Protein AF-A0A7S1HM60-F1 (afdb_monomer)

pLDDT: mean 89.47, std 10.15, range [52.22, 96.94]

Structure (mmCIF, N/CA/C/O backbone):
data_AF-A0A7S1HM60-F1
#
_entry.id   AF-A0A7S1HM60-F1
#
loop_
_atom_site.group_PDB
_atom_site.id
_atom_site.type_symbol
_atom_site.label_atom_id
_atom_site.label_alt_id
_atom_site.label_comp_id
_atom_site.label_asym_id
_atom_site.label_entity_id
_atom_site.label_seq_id
_atom_site.pdbx_PDB_ins_code
_atom_site.Cartn_x
_atom_site.Cartn_y
_atom_site.Cartn_z
_atom_site.occupancy
_atom_site.B_iso_or_equiv
_atom_site.auth_seq_id
_atom_site.auth_comp_id
_atom_site.auth_asym_id
_atom_site.auth_atom_id
_atom_site.pdbx_PDB_model_num
ATOM 1 N N . LEU A 1 1 ? 25.010 27.544 -7.079 1.00 52.22 1 LEU A N 1
ATOM 2 C CA . LEU A 1 1 ? 24.600 26.457 -6.157 1.00 52.22 1 LEU A CA 1
ATOM 3 C C . LEU A 1 1 ? 23.076 26.277 -5.977 1.00 52.22 1 LEU A C 1
ATOM 5 O O . LEU A 1 1 ? 22.696 25.125 -5.822 1.00 52.22 1 LEU A O 1
ATOM 9 N N . PRO A 1 2 ? 22.176 27.288 -6.072 1.00 55.28 2 PRO A N 1
ATOM 10 C CA . PRO A 1 2 ? 20.726 27.038 -5.931 1.00 55.28 2 PRO A CA 1
ATOM 11 C C . PRO A 1 2 ? 20.083 26.338 -7.148 1.00 55.28 2 PRO A C 1
ATOM 13 O O . PRO A 1 2 ? 19.096 25.627 -7.001 1.00 55.28 2 PRO A O 1
ATOM 16 N N . GLY A 1 3 ? 20.670 26.464 -8.347 1.00 56.12 3 GLY A N 1
ATOM 17 C CA . GLY A 1 3 ? 20.133 25.845 -9.571 1.00 56.12 3 GLY A CA 1
ATOM 18 C C . GLY A 1 3 ? 20.201 24.310 -9.612 1.00 56.12 3 GLY A C 1
ATOM 19 O O . GLY A 1 3 ? 19.375 23.675 -10.264 1.00 56.12 3 GLY A O 1
ATOM 20 N N . ALA A 1 4 ? 21.137 23.697 -8.878 1.00 64.38 4 ALA A N 1
ATOM 21 C CA . ALA A 1 4 ? 21.260 22.239 -8.816 1.00 64.38 4 ALA A CA 1
ATOM 22 C C . ALA A 1 4 ? 20.123 21.598 -7.998 1.00 64.38 4 ALA A C 1
ATOM 24 O O . ALA A 1 4 ? 19.622 20.540 -8.364 1.00 64.38 4 ALA A O 1
ATOM 25 N N . VAL A 1 5 ? 19.659 22.275 -6.941 1.00 68.31 5 VAL A N 1
ATOM 26 C CA . VAL A 1 5 ? 18.554 21.800 -6.088 1.00 68.31 5 VAL A CA 1
ATOM 27 C C . VAL A 1 5 ? 17.221 21.846 -6.841 1.00 68.31 5 VAL A C 1
ATOM 29 O O . VAL A 1 5 ? 16.447 20.895 -6.785 1.00 68.31 5 VAL A O 1
ATOM 32 N N . ILE A 1 6 ? 16.987 22.908 -7.620 1.00 70.75 6 ILE A N 1
ATOM 33 C CA . ILE A 1 6 ? 15.781 23.058 -8.454 1.00 70.75 6 ILE A CA 1
ATOM 34 C C . ILE A 1 6 ? 15.720 21.968 -9.535 1.00 70.75 6 ILE A C 1
ATOM 36 O O . ILE A 1 6 ? 14.654 21.419 -9.802 1.00 70.75 6 ILE A O 1
ATOM 40 N N . SER A 1 7 ? 16.869 21.611 -10.115 1.00 69.38 7 SER A N 1
ATOM 41 C CA . SER A 1 7 ? 16.949 20.574 -11.149 1.00 69.38 7 SER A CA 1
ATOM 42 C C . SER A 1 7 ? 16.588 19.187 -10.605 1.00 69.38 7 SER A C 1
ATOM 44 O O . SER A 1 7 ? 15.864 18.454 -11.264 1.00 69.38 7 SER A O 1
ATOM 46 N N . VAL A 1 8 ? 17.010 18.838 -9.383 1.00 71.06 8 VAL A N 1
ATOM 47 C CA . VAL A 1 8 ? 16.671 17.545 -8.750 1.00 71.06 8 VAL A CA 1
ATOM 48 C C . VAL A 1 8 ? 15.174 17.431 -8.433 1.00 71.06 8 VAL A C 1
ATOM 50 O O . VAL A 1 8 ? 14.589 16.366 -8.621 1.00 71.06 8 VAL A O 1
ATOM 53 N N . LEU A 1 9 ? 14.529 18.525 -8.016 1.00 68.50 9 LEU A N 1
ATOM 54 C CA . LEU A 1 9 ? 13.088 18.550 -7.724 1.00 68.50 9 LEU A CA 1
ATOM 55 C C . LEU A 1 9 ? 12.224 18.330 -8.977 1.00 68.50 9 LEU A C 1
ATOM 57 O O . LEU A 1 9 ? 11.166 17.712 -8.886 1.00 68.50 9 LEU A O 1
ATOM 61 N N . MET A 1 10 ? 12.693 18.765 -10.152 1.00 67.44 10 MET A N 1
ATOM 62 C CA . MET A 1 10 ? 11.984 18.567 -11.424 1.00 67.44 10 MET A CA 1
ATOM 63 C C . MET A 1 10 ? 12.006 17.110 -11.918 1.00 67.44 10 MET A C 1
ATOM 65 O O . MET A 1 10 ? 11.131 16.727 -12.688 1.00 67.44 10 MET A O 1
ATOM 69 N N . LEU A 1 11 ? 12.949 16.273 -11.461 1.00 64.44 11 LEU A N 1
ATOM 70 C CA . LEU A 1 11 ? 12.984 14.845 -11.813 1.00 64.44 11 LEU A CA 1
ATOM 71 C C . LEU A 1 11 ? 12.064 13.970 -10.936 1.00 64.44 11 LEU A C 1
ATOM 73 O O . LEU A 1 11 ? 11.857 12.802 -11.259 1.00 64.44 11 LEU A O 1
ATOM 77 N N . ALA A 1 12 ? 11.507 14.499 -9.840 1.00 61.34 12 ALA A N 1
ATOM 78 C CA . ALA A 1 12 ? 10.666 13.727 -8.917 1.00 61.34 12 ALA A CA 1
ATOM 79 C C . ALA A 1 12 ? 9.199 13.587 -9.376 1.00 61.34 12 ALA A C 1
ATOM 81 O O . ALA A 1 12 ? 8.464 12.733 -8.878 1.00 61.34 12 ALA A O 1
ATOM 82 N N . GLY A 1 13 ? 8.751 14.414 -10.322 1.00 56.41 13 GLY A N 1
ATOM 83 C CA . GLY A 1 13 ? 7.374 14.407 -10.804 1.00 56.41 13 GLY A CA 1
ATOM 84 C C . GLY A 1 13 ? 7.237 13.581 -12.074 1.00 56.41 13 GLY A C 1
ATOM 85 O O . GLY A 1 13 ? 7.658 14.054 -13.117 1.00 56.41 13 GLY A O 1
ATOM 86 N N . CYS A 1 14 ? 6.653 12.380 -11.987 1.00 61.84 14 CYS A N 1
ATOM 87 C CA . CYS A 1 14 ? 5.816 11.779 -13.049 1.00 61.84 14 CYS A CA 1
ATOM 88 C C . CYS A 1 14 ? 5.231 10.398 -12.678 1.00 61.84 14 CYS A C 1
ATOM 90 O O . CYS A 1 14 ? 4.338 9.930 -13.377 1.00 61.84 14 CYS A O 1
ATOM 92 N N . ALA A 1 15 ? 5.674 9.730 -11.601 1.00 60.47 15 ALA A N 1
ATOM 93 C CA . ALA A 1 15 ? 5.100 8.438 -11.193 1.00 60.47 15 ALA A CA 1
ATOM 94 C C . ALA A 1 15 ? 5.311 8.144 -9.694 1.00 60.47 15 ALA A C 1
ATOM 96 O O . ALA A 1 15 ? 6.138 7.303 -9.333 1.00 60.47 15 ALA A O 1
ATOM 97 N N . SER A 1 16 ? 4.590 8.839 -8.809 1.00 66.06 16 SER A N 1
ATOM 98 C CA . SER A 1 16 ? 4.610 8.529 -7.371 1.00 66.06 16 SER A CA 1
ATOM 99 C C . SER A 1 16 ? 3.527 7.510 -7.020 1.00 66.06 16 SER A C 1
ATOM 101 O O . SER A 1 16 ? 2.416 7.589 -7.533 1.00 66.06 16 SER A O 1
ATOM 103 N N . ILE A 1 17 ? 3.870 6.561 -6.151 1.00 72.31 17 ILE A N 1
ATOM 104 C CA . ILE A 1 17 ? 2.912 5.693 -5.449 1.00 72.31 17 ILE A CA 1
ATOM 105 C C . ILE A 1 17 ? 2.292 6.518 -4.313 1.00 72.31 17 ILE A C 1
ATOM 107 O O . ILE A 1 17 ? 2.965 7.421 -3.793 1.00 72.31 17 ILE A O 1
ATOM 111 N N . SER A 1 18 ? 1.038 6.251 -3.934 1.00 78.38 18 SER A N 1
ATOM 112 C CA . SER A 1 18 ? 0.443 6.925 -2.783 1.00 78.38 18 SER A CA 1
ATOM 113 C C . SER A 1 18 ? 1.199 6.560 -1.493 1.00 78.38 18 SER A C 1
ATOM 115 O O . SER A 1 18 ? 1.480 5.381 -1.257 1.00 78.38 18 SER A O 1
ATOM 117 N N . PRO A 1 19 ? 1.529 7.522 -0.609 1.00 82.62 19 PRO A N 1
ATOM 118 C CA . PRO A 1 19 ? 2.284 7.238 0.616 1.00 82.62 19 PRO A CA 1
ATOM 119 C C . PRO A 1 19 ? 1.569 6.275 1.573 1.00 82.62 19 PRO A C 1
ATOM 121 O O . PRO A 1 19 ? 2.197 5.692 2.457 1.00 82.62 19 PRO A O 1
ATOM 124 N N . ASP A 1 20 ? 0.255 6.132 1.434 1.00 86.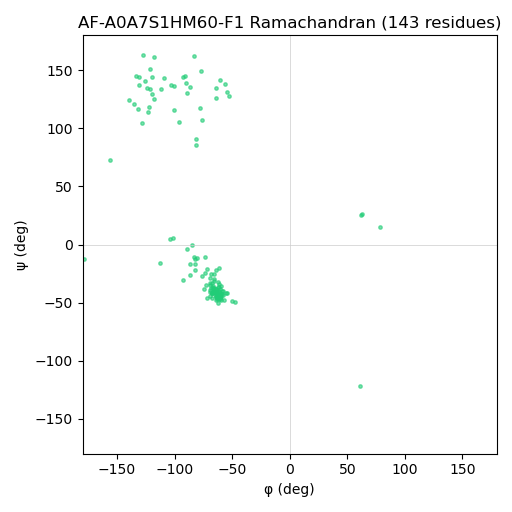94 20 ASP A N 1
ATOM 125 C CA . ASP A 1 20 ? -0.626 5.301 2.248 1.00 86.94 20 ASP A CA 1
ATOM 126 C C . ASP A 1 20 ? -1.057 4.003 1.547 1.00 86.94 20 ASP A C 1
ATOM 128 O O . ASP A 1 20 ? -1.870 3.282 2.114 1.00 86.94 20 ASP A O 1
ATOM 132 N N . GLY A 1 21 ? -0.542 3.686 0.351 1.00 84.44 21 GLY A N 1
ATOM 133 C CA . GLY A 1 21 ? -0.895 2.457 -0.373 1.00 84.44 21 GLY A CA 1
ATOM 134 C C . GLY A 1 21 ? -2.384 2.356 -0.753 1.00 84.44 21 GLY A C 1
ATOM 135 O O . GLY A 1 21 ? -2.926 1.254 -0.845 1.00 84.44 21 GLY A O 1
ATOM 136 N N . GLY A 1 22 ? -3.071 3.500 -0.884 1.00 87.62 22 GLY A N 1
ATOM 137 C CA . GLY A 1 22 ? -4.490 3.560 -1.229 1.00 87.62 22 GLY A CA 1
ATOM 138 C C . GLY A 1 22 ? -5.425 3.268 -0.054 1.00 87.62 22 GLY A C 1
ATOM 139 O O . GLY A 1 22 ? -6.611 3.018 -0.271 1.00 87.62 22 GLY A O 1
ATOM 140 N N . PHE A 1 23 ? -4.913 3.298 1.180 1.00 94.19 23 PHE A N 1
ATOM 141 C CA . PHE A 1 23 ? -5.653 2.973 2.402 1.00 94.19 23 PHE A CA 1
ATOM 142 C C . PHE A 1 23 ? -6.612 4.076 2.878 1.00 94.19 23 PHE A C 1
ATOM 144 O O . PHE A 1 23 ? -7.621 3.774 3.517 1.00 94.19 23 PHE A O 1
ATOM 151 N N . GLY A 1 24 ? -6.348 5.345 2.562 1.00 93.31 24 GLY A N 1
ATOM 152 C CA . GLY A 1 24 ? -7.145 6.493 3.006 1.00 93.31 24 GLY A CA 1
ATOM 153 C C . GLY A 1 24 ? -8.659 6.350 2.776 1.00 93.31 24 GLY A C 1
ATOM 154 O O . GLY A 1 24 ? -9.422 6.537 3.723 1.00 93.31 24 GLY A O 1
ATOM 155 N N . PRO A 1 25 ? -9.133 5.949 1.578 1.00 92.38 25 PRO A N 1
ATOM 156 C CA . PRO A 1 25 ? -10.555 5.698 1.327 1.00 92.38 25 PRO A CA 1
ATOM 157 C C . PRO A 1 25 ? -11.178 4.614 2.221 1.00 92.38 25 PRO A C 1
ATOM 159 O O . PRO A 1 25 ? -12.336 4.741 2.629 1.00 92.38 25 PRO A O 1
ATOM 162 N N . VAL A 1 26 ? -10.423 3.561 2.554 1.00 93.50 26 VAL A N 1
ATOM 163 C CA . VAL A 1 26 ? -10.880 2.489 3.456 1.00 93.50 26 VAL A CA 1
ATOM 164 C C . VAL A 1 26 ? -11.013 3.024 4.878 1.00 93.50 26 VAL A C 1
ATOM 166 O O . VAL A 1 26 ? -12.032 2.793 5.531 1.00 93.50 26 VAL A O 1
ATOM 169 N N . GLN A 1 27 ? -10.024 3.796 5.336 1.00 94.31 27 GLN A N 1
ATOM 170 C CA . GLN A 1 27 ? -10.065 4.448 6.643 1.00 94.31 27 GLN A CA 1
ATOM 171 C C . GLN A 1 27 ? -11.249 5.415 6.762 1.00 94.31 27 GLN A C 1
ATOM 173 O O . GLN A 1 27 ? -11.977 5.370 7.756 1.00 94.31 27 GLN A O 1
ATOM 178 N N . GLN A 1 28 ? -11.482 6.235 5.736 1.00 94.69 28 GLN A N 1
ATOM 179 C CA . GLN A 1 28 ? -12.610 7.162 5.695 1.00 94.69 28 GLN A CA 1
ATOM 180 C C . GLN A 1 28 ? -13.948 6.417 5.748 1.00 94.69 28 GLN A C 1
ATOM 182 O O . GLN A 1 28 ? -14.805 6.744 6.565 1.00 94.69 28 GLN A O 1
ATOM 187 N N . THR A 1 29 ? -14.104 5.362 4.945 1.00 94.44 29 THR A N 1
ATOM 188 C CA . THR A 1 29 ? -15.340 4.564 4.905 1.00 94.44 29 THR A CA 1
ATOM 189 C C . THR A 1 29 ? -15.621 3.879 6.243 1.00 94.44 29 THR A C 1
ATOM 191 O O . THR A 1 29 ? -16.768 3.849 6.689 1.00 94.44 29 THR A O 1
ATOM 194 N N . ALA A 1 30 ? -14.594 3.339 6.906 1.00 93.50 30 ALA A N 1
ATOM 195 C CA . ALA A 1 30 ? -14.739 2.733 8.229 1.00 93.50 30 ALA A CA 1
ATOM 196 C C . ALA A 1 30 ? -15.162 3.766 9.286 1.00 93.50 30 ALA A C 1
ATOM 198 O O . ALA A 1 30 ? -16.055 3.493 10.090 1.00 93.50 30 ALA A O 1
ATOM 199 N N . SER A 1 31 ? -14.583 4.968 9.237 1.00 94.44 31 SER A N 1
ATOM 200 C CA . SER A 1 31 ? -14.963 6.074 10.116 1.00 94.44 31 SER A CA 1
ATOM 201 C C . SER A 1 31 ? -16.419 6.498 9.889 1.00 94.44 31 SER A C 1
ATOM 203 O O . SER A 1 31 ? -17.208 6.527 10.829 1.00 94.44 31 SER A O 1
ATOM 205 N N . GLU A 1 32 ? -16.815 6.734 8.636 1.00 95.81 32 GLU A N 1
ATOM 206 C CA . GLU A 1 32 ? -18.161 7.203 8.284 1.00 95.81 32 GLU A CA 1
ATOM 207 C C . GLU A 1 32 ? -19.257 6.165 8.548 1.00 95.81 32 GLU A C 1
ATOM 209 O O . GLU A 1 32 ? -20.339 6.517 9.016 1.00 95.81 32 GLU A O 1
ATOM 214 N N . ARG A 1 33 ? -19.009 4.888 8.228 1.00 94.94 33 ARG A N 1
ATOM 215 C CA . ARG A 1 33 ? -20.044 3.840 8.291 1.00 94.94 33 ARG A CA 1
ATOM 216 C C . ARG A 1 33 ? -20.091 3.095 9.614 1.00 94.94 33 ARG A C 1
ATOM 218 O O . ARG A 1 33 ? -21.155 2.606 9.980 1.00 94.94 33 ARG A O 1
ATOM 225 N N . LEU A 1 34 ? -18.955 2.951 10.295 1.00 93.25 34 LEU A N 1
ATOM 226 C CA . LEU A 1 34 ? -18.853 2.170 11.531 1.00 93.25 34 LEU A CA 1
ATOM 227 C C . LEU A 1 34 ? -18.566 3.046 12.754 1.00 93.25 34 LEU A C 1
ATOM 229 O O . LEU A 1 34 ? -18.721 2.569 13.876 1.00 93.25 34 LEU A O 1
ATOM 233 N N . GLY A 1 35 ? -18.121 4.295 12.570 1.00 93.81 35 GLY A N 1
ATOM 234 C CA . GLY A 1 35 ? -17.638 5.126 13.674 1.00 93.81 35 GLY A CA 1
ATOM 235 C C . GLY A 1 35 ? -16.404 4.532 14.359 1.00 93.81 35 GLY A C 1
ATOM 236 O O . GLY A 1 35 ? -16.201 4.749 15.553 1.00 93.81 35 GLY A O 1
ATOM 237 N N . LYS A 1 36 ? -15.616 3.719 13.638 1.00 93.56 36 LYS A N 1
ATOM 238 C CA . LYS A 1 36 ? -14.444 3.007 14.167 1.00 93.56 36 LYS A CA 1
ATOM 239 C C . LYS A 1 36 ? -13.185 3.374 13.410 1.00 93.56 36 LYS A C 1
ATOM 241 O O . LYS A 1 36 ? -13.207 3.662 12.216 1.00 93.56 36 LYS A O 1
ATOM 246 N N . GLU A 1 37 ? -12.069 3.294 14.118 1.00 93.19 37 GLU A N 1
ATOM 247 C CA . GLU A 1 37 ? -10.753 3.503 13.535 1.00 93.19 37 GLU A CA 1
ATOM 248 C C . GLU A 1 37 ? -10.196 2.175 13.010 1.00 93.19 37 GLU A C 1
ATOM 250 O O . GLU A 1 37 ? -10.152 1.177 13.729 1.00 93.19 37 GLU A O 1
ATOM 255 N N . VAL A 1 38 ? -9.719 2.167 11.769 1.00 95.31 38 VAL A N 1
ATOM 256 C CA . VAL A 1 38 ? -8.888 1.082 11.234 1.00 95.31 38 VAL A CA 1
ATOM 257 C C . VAL A 1 38 ? -7.459 1.579 11.059 1.00 95.31 38 VAL A C 1
ATOM 259 O O . VAL A 1 38 ? -7.222 2.734 10.696 1.00 95.31 38 VAL A O 1
ATOM 262 N N . ARG A 1 39 ? -6.497 0.694 11.321 1.00 95.06 39 ARG A N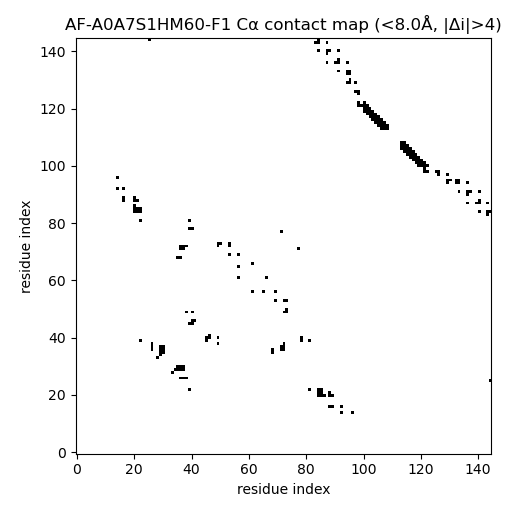 1
ATOM 263 C CA . ARG A 1 39 ? -5.066 0.964 11.164 1.00 95.06 39 ARG A CA 1
ATOM 264 C C . ARG A 1 39 ? -4.414 -0.151 10.377 1.00 95.06 39 ARG A C 1
ATOM 266 O O . ARG A 1 39 ? -4.678 -1.318 10.648 1.00 95.06 39 ARG A O 1
ATOM 273 N N . TRP A 1 40 ? -3.543 0.214 9.447 1.00 95.38 40 TRP A N 1
ATOM 274 C CA . TRP A 1 40 ? -2.744 -0.736 8.687 1.00 95.38 40 TRP A CA 1
ATOM 275 C C . TRP A 1 40 ? -1.325 -0.811 9.260 1.00 95.38 40 TRP A C 1
ATOM 277 O O . TRP A 1 40 ? -0.587 0.176 9.248 1.00 95.38 40 TRP A O 1
ATOM 287 N N . ALA A 1 41 ? -0.950 -1.980 9.783 1.00 95.56 41 ALA A N 1
ATOM 288 C CA . ALA A 1 41 ? 0.353 -2.215 10.397 1.00 95.56 41 ALA A CA 1
ATOM 289 C C . ALA A 1 41 ? 1.433 -2.503 9.345 1.00 95.56 41 ALA A C 1
ATOM 291 O O . ALA A 1 41 ? 1.712 -3.658 9.033 1.00 95.56 41 ALA A O 1
ATOM 292 N N . ARG A 1 42 ? 2.044 -1.455 8.782 1.00 92.06 42 ARG A N 1
ATOM 293 C CA . ARG A 1 42 ? 3.089 -1.591 7.746 1.00 92.06 42 ARG A CA 1
ATOM 294 C C . ARG A 1 42 ? 4.487 -1.764 8.322 1.00 92.06 42 ARG A C 1
ATOM 296 O O . ARG A 1 42 ? 5.365 -2.324 7.673 1.00 92.06 42 ARG A O 1
ATOM 303 N N . THR A 1 43 ? 4.693 -1.261 9.531 1.00 94.19 43 THR A N 1
ATOM 304 C CA . THR A 1 43 ? 5.967 -1.309 10.243 1.00 94.19 43 THR A CA 1
ATOM 305 C C . THR A 1 43 ? 5.783 -1.899 11.635 1.00 94.19 43 THR A C 1
ATOM 307 O O . THR A 1 43 ? 4.673 -1.918 12.168 1.00 94.19 43 THR A O 1
ATOM 310 N N . ALA A 1 44 ? 6.885 -2.327 12.257 1.00 94.38 44 ALA A N 1
ATOM 311 C CA . ALA A 1 44 ? 6.874 -2.744 13.660 1.00 94.38 44 ALA A CA 1
ATOM 312 C C . ALA A 1 44 ? 6.292 -1.643 14.567 1.00 94.38 44 ALA A C 1
ATOM 314 O O . ALA A 1 44 ? 5.420 -1.918 15.379 1.00 94.38 44 ALA A O 1
ATOM 315 N N . GLY A 1 45 ? 6.655 -0.377 14.327 1.00 96.19 45 GLY A N 1
ATOM 316 C CA . GLY A 1 45 ? 6.116 0.750 15.090 1.00 96.19 45 GLY A CA 1
ATOM 317 C C . GLY A 1 45 ? 4.611 0.984 14.897 1.00 96.19 45 GLY A C 1
ATOM 318 O O . GLY A 1 45 ? 3.959 1.530 15.784 1.00 96.19 45 GL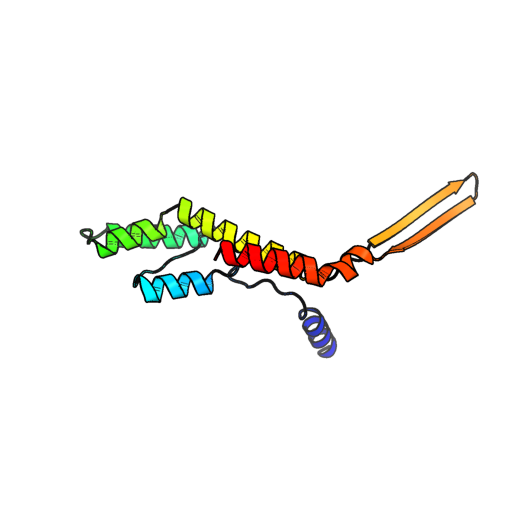Y A O 1
ATOM 319 N N . ASP A 1 46 ? 4.025 0.579 13.768 1.00 94.62 46 ASP A N 1
ATOM 320 C CA . ASP A 1 46 ? 2.567 0.621 13.592 1.00 94.62 46 ASP A CA 1
ATOM 321 C C . ASP A 1 46 ? 1.878 -0.494 14.379 1.00 94.62 46 ASP A C 1
ATOM 323 O O . ASP A 1 46 ? 0.828 -0.257 14.979 1.00 94.62 46 ASP A O 1
ATOM 327 N N . GLN A 1 47 ? 2.490 -1.682 14.417 1.00 95.62 47 GLN A N 1
ATOM 328 C CA . GLN A 1 47 ? 2.013 -2.798 15.229 1.00 95.62 47 GLN A CA 1
ATOM 329 C C . GLN A 1 47 ? 2.076 -2.453 16.724 1.00 95.62 47 GLN A C 1
ATOM 331 O O . GLN A 1 47 ? 1.072 -2.615 17.411 1.00 95.62 47 GLN A O 1
ATOM 336 N N . ASP A 1 48 ? 3.171 -1.852 17.195 1.00 96.81 48 ASP A N 1
ATOM 337 C CA . ASP A 1 48 ? 3.310 -1.415 18.591 1.00 96.81 48 ASP A CA 1
ATOM 338 C C . ASP A 1 48 ? 2.205 -0.422 18.991 1.00 96.81 48 ASP A C 1
ATOM 340 O O . ASP A 1 48 ? 1.634 -0.498 20.079 1.00 96.81 48 ASP A O 1
ATOM 344 N N . ARG A 1 49 ? 1.847 0.508 18.092 1.00 96.12 49 ARG A N 1
ATOM 345 C CA . ARG A 1 49 ? 0.745 1.459 18.323 1.00 96.12 49 ARG A CA 1
ATOM 346 C C . ARG A 1 49 ? -0.615 0.772 18.391 1.00 96.12 49 ARG A C 1
ATOM 348 O O . ARG A 1 49 ? -1.471 1.211 19.159 1.00 96.12 49 ARG A O 1
ATOM 355 N N . ILE A 1 50 ? -0.839 -0.251 17.567 1.00 96.44 50 ILE A N 1
ATOM 356 C CA . ILE A 1 50 ? -2.055 -1.067 17.621 1.00 96.44 50 ILE A CA 1
ATOM 357 C C . ILE A 1 50 ? -2.124 -1.803 18.960 1.00 96.44 50 ILE A C 1
ATOM 359 O O . ILE A 1 50 ? -3.150 -1.728 19.635 1.00 96.44 50 ILE A O 1
ATOM 363 N N . ASP A 1 51 ? -1.034 -2.443 19.372 1.00 96.44 51 ASP A N 1
ATOM 364 C CA . ASP A 1 51 ? -0.979 -3.243 20.596 1.00 96.44 51 ASP A CA 1
ATOM 365 C C . ASP A 1 51 ? -1.153 -2.372 21.848 1.00 96.44 51 ASP A C 1
ATOM 367 O O . ASP A 1 51 ? -1.904 -2.731 22.761 1.00 96.44 51 ASP A O 1
ATOM 371 N N . ALA A 1 52 ? -0.553 -1.177 21.860 1.00 96.75 52 ALA A N 1
ATOM 372 C CA . ALA A 1 52 ? -0.767 -0.186 22.910 1.00 96.75 52 ALA A CA 1
ATOM 373 C C . ALA A 1 52 ? -2.245 0.227 23.011 1.00 96.75 52 ALA A C 1
ATOM 375 O O . ALA A 1 52 ? -2.808 0.251 24.107 1.00 96.75 52 ALA A O 1
ATOM 376 N N . ARG A 1 53 ? -2.904 0.489 21.872 1.00 96.12 53 ARG A N 1
ATOM 377 C CA . ARG A 1 53 ? -4.324 0.867 21.848 1.00 96.12 53 ARG A CA 1
ATOM 378 C C . ARG A 1 53 ? -5.233 -0.275 22.295 1.00 96.12 53 ARG A C 1
ATOM 380 O O . ARG A 1 53 ? -6.187 -0.042 23.030 1.00 96.12 53 ARG A O 1
ATOM 387 N N . VAL A 1 54 ? -4.948 -1.504 21.874 1.00 96.31 54 VAL A N 1
ATOM 388 C CA . VAL A 1 54 ? -5.692 -2.690 22.319 1.00 96.31 54 VAL A CA 1
ATOM 389 C C . VAL A 1 54 ? -5.542 -2.876 23.829 1.00 96.31 54 VAL A C 1
ATOM 391 O O . VAL A 1 54 ? -6.540 -3.078 24.515 1.00 96.31 54 VAL A O 1
ATOM 394 N N . THR A 1 55 ? -4.326 -2.736 24.360 1.00 96.94 55 THR A N 1
ATOM 395 C CA . THR A 1 55 ? -4.058 -2.846 25.802 1.00 96.94 55 THR A CA 1
ATOM 396 C C . THR A 1 55 ? -4.834 -1.800 26.603 1.00 96.94 55 THR A C 1
ATOM 398 O O . THR A 1 55 ? -5.452 -2.133 27.611 1.00 96.94 55 THR A O 1
ATOM 401 N N . GLU A 1 56 ? -4.870 -0.550 26.133 1.00 95.75 56 GLU A N 1
ATOM 402 C CA . GLU A 1 56 ? -5.645 0.531 26.756 1.00 95.75 56 GLU A CA 1
ATOM 403 C C . GLU A 1 56 ? -7.151 0.218 26.799 1.00 95.75 56 GLU A C 1
ATOM 405 O O . GLU A 1 56 ? -7.803 0.414 27.825 1.00 95.75 56 GLU A O 1
ATOM 410 N N . LEU A 1 57 ? -7.711 -0.307 25.704 1.00 94.81 57 LEU A N 1
ATOM 411 C CA . LEU A 1 57 ? -9.131 -0.664 25.623 1.00 94.81 57 LEU A CA 1
ATOM 412 C C . LEU A 1 57 ? -9.495 -1.843 26.534 1.00 94.81 57 LEU A C 1
ATOM 414 O O . LEU A 1 57 ? -10.600 -1.870 27.072 1.00 94.81 57 LEU A O 1
ATOM 418 N N . LEU A 1 58 ? -8.572 -2.789 26.720 1.00 96.31 58 LEU A N 1
ATOM 419 C CA . LEU A 1 58 ? -8.752 -3.967 27.574 1.00 96.31 58 LEU A CA 1
ATOM 420 C C . LEU A 1 58 ? -8.483 -3.694 29.065 1.00 96.31 58 LEU A C 1
ATOM 422 O O . LEU A 1 58 ? -8.836 -4.521 29.902 1.00 96.31 58 LEU A O 1
ATOM 426 N N . ALA A 1 59 ? -7.887 -2.550 29.418 1.00 96.56 59 ALA A N 1
ATOM 427 C CA . ALA A 1 59 ? -7.610 -2.173 30.808 1.00 96.56 59 ALA A CA 1
ATOM 428 C C . ALA A 1 59 ? -8.866 -1.743 31.596 1.00 96.56 59 ALA A C 1
ATOM 430 O O . ALA A 1 59 ? -8.817 -1.591 32.817 1.00 96.56 59 ALA A O 1
ATOM 431 N N . LYS A 1 60 ? -9.992 -1.542 30.905 1.00 93.06 60 LYS A N 1
ATOM 432 C CA . LYS A 1 60 ? -11.300 -1.173 31.463 1.00 93.06 60 LYS A CA 1
ATOM 433 C C . LYS A 1 60 ? -12.338 -2.269 31.162 1.00 93.06 60 LYS A C 1
ATOM 435 O O . LYS A 1 60 ? -12.125 -3.064 30.248 1.00 93.06 60 LYS A O 1
ATOM 440 N N . PRO A 1 61 ? -13.476 -2.322 31.883 1.00 94.00 61 PRO A N 1
ATOM 441 C CA . PRO A 1 61 ? -14.578 -3.213 31.525 1.00 94.00 61 PRO A CA 1
ATOM 442 C C . PRO A 1 61 ? -14.998 -3.025 30.059 1.00 94.00 61 PRO A C 1
ATOM 444 O O . PRO A 1 61 ? -15.240 -1.900 29.618 1.00 94.00 61 PRO A O 1
ATOM 447 N N . LEU A 1 62 ? -15.056 -4.127 29.307 1.00 93.62 62 LEU A N 1
ATOM 448 C CA . LEU A 1 62 ? -15.204 -4.094 27.855 1.00 93.62 62 LEU A CA 1
ATOM 449 C C . LEU A 1 62 ? -16.652 -3.798 27.447 1.00 93.62 62 LEU A C 1
ATOM 451 O O . LEU A 1 62 ? -17.561 -4.582 27.724 1.00 93.62 62 LEU A O 1
ATOM 455 N N . THR A 1 63 ? -16.862 -2.681 26.754 1.00 95.81 63 THR A N 1
ATOM 456 C CA . THR A 1 63 ? -18.140 -2.380 26.100 1.00 95.81 63 THR A CA 1
ATOM 457 C C . THR A 1 63 ? -18.224 -3.073 24.738 1.00 95.81 63 THR A C 1
ATOM 459 O O . THR A 1 63 ? -17.206 -3.453 24.157 1.00 95.81 63 THR A O 1
ATOM 462 N N . VAL A 1 64 ? -19.435 -3.213 24.186 1.00 94.38 64 VAL A N 1
ATOM 463 C CA . VAL A 1 64 ? -19.634 -3.747 22.823 1.00 94.38 64 VAL A CA 1
ATOM 464 C C . VAL A 1 64 ? -18.823 -2.944 21.800 1.00 94.38 64 VAL A C 1
ATOM 466 O O . VAL A 1 64 ? -18.167 -3.511 20.928 1.00 94.38 64 VAL A O 1
ATOM 469 N N . ASP A 1 65 ? -18.812 -1.621 21.948 1.00 93.62 65 ASP A N 1
ATOM 470 C CA . ASP A 1 65 ? -18.090 -0.716 21.064 1.00 93.62 65 ASP A CA 1
ATOM 471 C C . ASP A 1 65 ? -16.572 -0.873 21.133 1.00 93.62 65 ASP A C 1
ATOM 473 O O . ASP A 1 65 ? -15.906 -0.825 20.091 1.00 93.62 65 ASP A O 1
ATOM 477 N N . ASP A 1 66 ? -16.033 -1.060 22.337 1.00 95.12 66 ASP A N 1
ATOM 478 C CA . ASP A 1 66 ? -14.609 -1.312 22.547 1.00 95.12 66 ASP A CA 1
ATOM 479 C C . ASP A 1 66 ? -14.219 -2.696 22.001 1.00 95.12 66 ASP A C 1
ATOM 481 O O . ASP A 1 66 ? -13.168 -2.836 21.378 1.00 95.12 66 ASP A O 1
ATOM 485 N N . ALA A 1 67 ? -15.085 -3.708 22.147 1.00 95.56 67 ALA A N 1
ATOM 486 C CA . ALA A 1 67 ? -14.853 -5.047 21.607 1.00 95.56 67 ALA A CA 1
ATOM 487 C C . ALA A 1 67 ? -14.738 -5.038 20.073 1.00 95.56 67 ALA A C 1
ATOM 489 O O . ALA A 1 67 ? -13.819 -5.644 19.518 1.00 95.56 67 ALA A O 1
ATOM 490 N N . VAL A 1 68 ? -15.621 -4.306 19.381 1.00 95.62 68 VAL A N 1
ATOM 491 C CA . VAL A 1 68 ? -15.542 -4.130 17.920 1.00 95.62 68 VAL A CA 1
ATOM 492 C C . VAL A 1 68 ? -14.252 -3.410 17.528 1.00 95.62 68 VAL A C 1
ATOM 494 O O . VAL A 1 68 ? -13.582 -3.818 16.580 1.00 95.62 68 VAL A O 1
ATOM 497 N N . GLN A 1 69 ? -13.865 -2.369 18.268 1.00 96.62 69 GLN A N 1
ATOM 498 C CA . GLN A 1 69 ? -12.633 -1.626 18.002 1.00 96.62 69 GLN A CA 1
ATOM 499 C C . GLN A 1 69 ? -11.384 -2.508 18.166 1.00 96.62 69 GLN A C 1
ATOM 501 O O . GLN A 1 69 ? -10.499 -2.482 17.310 1.00 96.62 69 GLN A O 1
ATOM 506 N N . VAL A 1 70 ? -11.323 -3.327 19.221 1.00 96.50 70 VAL A N 1
ATOM 507 C CA . VAL A 1 70 ? -10.246 -4.309 19.428 1.00 96.50 70 VAL A CA 1
ATOM 508 C C . VAL A 1 70 ? -10.225 -5.338 18.299 1.00 96.50 70 VAL A C 1
ATOM 510 O O . VAL A 1 70 ? -9.156 -5.636 17.763 1.00 96.50 70 VAL A O 1
ATOM 513 N N . ALA A 1 71 ? -11.394 -5.844 17.894 1.00 95.88 71 ALA A N 1
ATOM 514 C CA . ALA A 1 71 ? -11.500 -6.799 16.799 1.00 95.88 71 ALA A CA 1
ATOM 515 C C . ALA A 1 71 ? -10.964 -6.211 15.485 1.00 95.88 71 ALA A C 1
ATOM 517 O O . ALA A 1 71 ? -10.158 -6.857 14.826 1.00 95.88 71 ALA A O 1
ATOM 518 N N . LEU A 1 72 ? -11.341 -4.981 15.124 1.00 96.31 72 LEU A N 1
ATOM 519 C CA . LEU A 1 72 ? -10.857 -4.322 13.904 1.00 96.31 72 LEU A CA 1
ATOM 520 C C . LEU A 1 72 ? -9.344 -4.070 13.930 1.00 96.31 72 LEU A C 1
ATOM 522 O O . LEU A 1 72 ? -8.673 -4.279 12.921 1.00 96.31 72 LEU A O 1
ATOM 526 N N . LEU A 1 73 ? -8.796 -3.663 15.077 1.00 96.69 73 LEU A N 1
ATOM 527 C CA . LEU A 1 73 ? -7.364 -3.400 15.221 1.00 96.69 73 LEU A CA 1
ATOM 528 C C . LEU A 1 73 ? -6.520 -4.681 15.162 1.00 96.69 73 LEU A C 1
ATOM 530 O O . LEU A 1 73 ? -5.454 -4.679 14.549 1.00 96.69 73 LEU A O 1
ATOM 534 N N . ASN A 1 74 ? -6.994 -5.781 15.756 1.00 94.88 74 ASN A N 1
ATOM 535 C CA . ASN A 1 74 ? -6.214 -7.016 15.884 1.00 94.88 74 ASN A CA 1
ATOM 536 C C . ASN A 1 74 ? -6.575 -8.118 14.863 1.00 94.88 74 ASN A C 1
ATOM 538 O O . ASN A 1 74 ? -6.051 -9.232 14.929 1.00 94.88 74 ASN A O 1
ATOM 542 N N . ASN A 1 75 ? -7.454 -7.846 13.894 1.00 96.50 75 ASN A N 1
ATOM 543 C CA . ASN A 1 75 ? -7.834 -8.834 12.883 1.00 96.50 75 ASN A CA 1
ATOM 544 C C . ASN A 1 75 ? -6.735 -9.011 11.820 1.00 96.50 75 ASN A C 1
ATOM 546 O O . ASN A 1 75 ? -6.558 -8.175 10.936 1.00 96.50 75 ASN A O 1
ATOM 550 N N . LYS A 1 76 ? -6.027 -10.146 11.863 1.00 95.06 76 LYS A N 1
ATOM 551 C CA . LYS A 1 76 ? -4.946 -10.458 10.910 1.00 95.06 76 LYS A CA 1
ATOM 552 C C . LYS A 1 76 ? -5.438 -10.725 9.484 1.00 95.06 76 LYS A C 1
ATOM 554 O O . LYS A 1 76 ? -4.720 -10.418 8.539 1.00 95.06 76 LYS A O 1
ATOM 559 N N . GLY A 1 77 ? -6.664 -11.223 9.316 1.00 96.44 77 GLY A N 1
ATOM 560 C CA . GLY A 1 77 ? -7.288 -11.353 7.997 1.00 96.44 77 GLY A CA 1
ATOM 561 C C . GLY A 1 77 ? -7.555 -9.988 7.358 1.00 96.44 77 GLY A C 1
ATOM 562 O O . GLY A 1 77 ? -7.271 -9.794 6.183 1.00 96.44 77 GLY A O 1
ATOM 563 N N . LEU A 1 78 ? -8.017 -9.016 8.147 1.00 94.94 78 LEU A N 1
ATOM 564 C CA . LEU A 1 78 ? -8.220 -7.640 7.700 1.00 94.94 78 LEU A CA 1
ATOM 565 C C . LEU A 1 78 ? -6.885 -6.957 7.363 1.00 94.94 78 LEU A C 1
ATOM 567 O O . LEU A 1 78 ? -6.779 -6.327 6.315 1.00 94.94 78 LEU A O 1
ATOM 571 N N . GLN A 1 79 ? -5.844 -7.156 8.182 1.00 96.06 79 GLN A N 1
ATOM 572 C CA . GLN A 1 79 ? -4.492 -6.680 7.857 1.00 96.06 79 GLN A CA 1
ATOM 573 C C . GLN A 1 79 ? -3.991 -7.262 6.529 1.00 96.06 79 GLN A C 1
ATOM 575 O O . GLN A 1 79 ? -3.462 -6.520 5.707 1.00 96.06 79 GLN A O 1
ATOM 580 N N . ALA A 1 80 ? -4.199 -8.561 6.284 1.00 95.88 80 ALA A N 1
ATOM 581 C CA . ALA A 1 80 ? -3.831 -9.189 5.015 1.00 95.88 80 ALA A CA 1
ATOM 582 C C . ALA A 1 80 ? -4.544 -8.531 3.821 1.00 95.88 80 ALA A C 1
ATOM 584 O O . ALA A 1 80 ? -3.892 -8.221 2.827 1.00 95.88 80 ALA A O 1
ATOM 585 N N . ARG A 1 81 ? -5.842 -8.214 3.944 1.00 95.06 81 ARG A N 1
ATOM 586 C CA . ARG A 1 81 ? -6.582 -7.470 2.907 1.00 95.06 81 ARG A CA 1
ATOM 587 C C . ARG A 1 81 ? -6.023 -6.065 2.670 1.00 95.06 81 ARG A C 1
ATOM 589 O O . ARG A 1 81 ? -5.974 -5.622 1.529 1.00 95.06 81 ARG A O 1
ATOM 596 N N . PHE A 1 82 ? -5.555 -5.371 3.707 1.00 94.88 82 PHE A N 1
ATOM 597 C CA . PHE A 1 82 ? -4.898 -4.068 3.534 1.00 94.88 82 PHE A CA 1
ATOM 598 C C . PHE A 1 82 ? -3.563 -4.183 2.782 1.00 94.88 82 PHE A C 1
ATOM 600 O O . PHE A 1 82 ? -3.251 -3.328 1.956 1.00 94.88 82 PHE A O 1
ATOM 607 N N . PHE A 1 83 ? -2.802 -5.260 2.994 1.00 94.81 83 PHE A N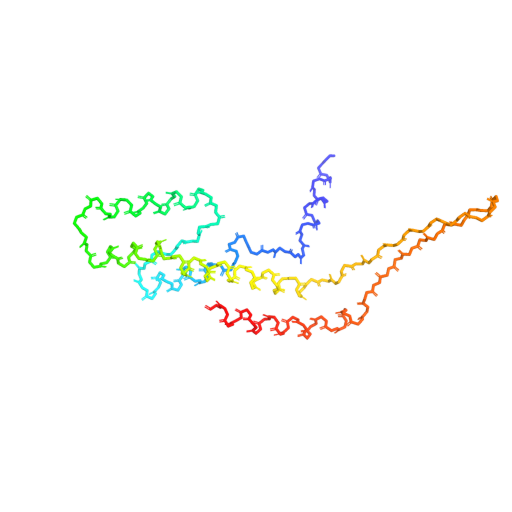 1
ATOM 608 C CA . PHE A 1 83 ? -1.613 -5.538 2.182 1.00 94.81 83 PHE A CA 1
ATOM 609 C C . PHE A 1 83 ? -1.958 -5.874 0.728 1.00 94.81 83 PHE A C 1
ATOM 611 O O . PHE A 1 83 ? -1.294 -5.366 -0.172 1.00 94.81 83 PHE A O 1
ATOM 618 N N . GLU A 1 84 ? -3.003 -6.669 0.486 1.00 94.00 84 GLU A N 1
ATOM 619 C CA . GLU A 1 84 ? -3.504 -6.946 -0.869 1.00 94.00 84 GLU A CA 1
ATOM 620 C C . GLU A 1 84 ? -3.924 -5.658 -1.594 1.00 94.00 84 GLU A C 1
ATOM 622 O O . GLU A 1 84 ? -3.606 -5.491 -2.770 1.00 94.00 84 GLU A O 1
ATOM 627 N N . LEU A 1 85 ? -4.562 -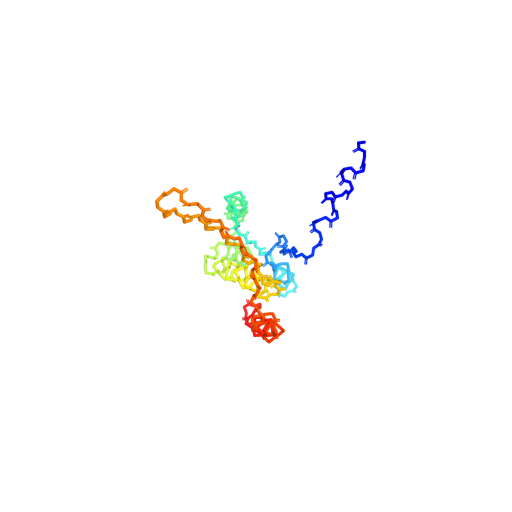4.715 -0.890 1.00 93.38 85 LEU A N 1
ATOM 628 C CA . LEU A 1 85 ? -4.892 -3.393 -1.427 1.00 93.38 85 LEU A CA 1
ATOM 629 C C . LEU A 1 85 ? -3.638 -2.627 -1.870 1.00 93.38 85 LEU A C 1
ATOM 631 O O . LEU A 1 85 ? -3.598 -2.113 -2.988 1.00 93.38 85 LEU A O 1
ATOM 635 N N . GLY A 1 86 ? -2.605 -2.592 -1.024 1.00 92.50 86 GLY A N 1
ATOM 636 C CA . GLY A 1 86 ? -1.335 -1.941 -1.353 1.00 92.50 86 GLY A CA 1
ATOM 637 C C . GLY A 1 86 ? -0.601 -2.596 -2.527 1.00 92.50 86 GLY A C 1
ATOM 638 O O . GLY A 1 86 ? -0.032 -1.898 -3.365 1.00 92.50 86 GLY A O 1
ATOM 639 N N . ILE A 1 87 ? -0.640 -3.930 -2.623 1.00 93.06 87 ILE A N 1
ATOM 640 C CA . ILE A 1 87 ? -0.100 -4.673 -3.773 1.00 93.06 87 ILE A CA 1
ATOM 641 C C . ILE A 1 87 ? -0.877 -4.309 -5.043 1.00 93.06 87 ILE A C 1
ATOM 643 O O . ILE A 1 87 ? -0.260 -3.980 -6.052 1.00 93.06 87 ILE A O 1
ATOM 647 N N . GLY A 1 88 ? -2.211 -4.284 -4.980 1.00 92.44 88 GLY A N 1
ATOM 648 C CA . GLY A 1 88 ? -3.055 -3.915 -6.116 1.00 92.44 88 GLY A CA 1
ATOM 649 C C . GLY A 1 88 ? -2.807 -2.487 -6.615 1.00 92.44 88 GLY A C 1
ATOM 650 O O . GLY A 1 88 ? -2.767 -2.255 -7.823 1.00 92.44 88 GLY A O 1
ATOM 651 N N . GLU A 1 89 ? -2.574 -1.522 -5.716 1.00 92.06 89 GLU A N 1
ATOM 652 C CA . GLU A 1 89 ? -2.167 -0.173 -6.134 1.00 92.06 89 GLU A CA 1
ATOM 653 C C . GLU A 1 89 ? -0.795 -0.202 -6.824 1.00 92.06 89 GLU A C 1
ATOM 655 O O . GLU A 1 89 ? -0.614 0.419 -7.874 1.00 92.06 89 GLU A O 1
ATOM 660 N N . ALA A 1 90 ? 0.172 -0.939 -6.271 1.00 91.31 90 ALA A N 1
ATOM 661 C CA . ALA A 1 90 ? 1.503 -1.053 -6.858 1.00 91.31 90 ALA A CA 1
ATOM 662 C C . ALA A 1 90 ? 1.462 -1.671 -8.268 1.00 91.31 90 ALA A C 1
ATOM 664 O O . ALA A 1 90 ? 2.147 -1.174 -9.166 1.00 91.31 90 ALA A O 1
ATOM 665 N N . GLU A 1 91 ? 0.631 -2.692 -8.489 1.00 91.56 91 GLU A N 1
ATOM 666 C CA . GLU A 1 91 ? 0.401 -3.311 -9.800 1.00 91.56 91 GLU A CA 1
ATOM 667 C C . GLU A 1 91 ? -0.229 -2.325 -10.790 1.00 91.56 91 GLU A C 1
ATOM 669 O O . GLU A 1 91 ? 0.262 -2.173 -11.913 1.00 91.56 91 GLU A O 1
ATOM 674 N N . LEU A 1 92 ? -1.248 -1.573 -10.360 1.00 91.25 92 LEU A N 1
ATOM 675 C CA . LEU A 1 92 ? -1.865 -0.527 -11.174 1.00 91.25 92 LEU A CA 1
ATOM 676 C C . LEU A 1 92 ? -0.858 0.569 -11.553 1.00 91.25 92 LEU A C 1
ATOM 678 O O . LEU A 1 92 ? -0.782 0.987 -12.716 1.00 91.25 92 LEU A O 1
ATOM 682 N N . VAL A 1 93 ? -0.053 1.029 -10.594 1.00 89.94 93 VAL A N 1
ATOM 683 C CA . VAL A 1 93 ? 1.001 2.018 -10.840 1.00 89.94 93 VAL A CA 1
ATOM 684 C C . VAL A 1 93 ? 2.051 1.450 -11.793 1.00 89.94 93 VAL A C 1
ATOM 686 O O . VAL A 1 93 ? 2.484 2.154 -12.704 1.00 89.94 93 VAL A O 1
ATOM 689 N N . GLN A 1 94 ? 2.446 0.185 -11.646 1.00 88.88 94 GLN A N 1
ATOM 690 C CA . GLN A 1 94 ? 3.405 -0.468 -12.537 1.00 88.88 94 GLN A CA 1
ATOM 691 C C . GLN A 1 94 ? 2.865 -0.608 -13.968 1.00 88.88 94 GLN A C 1
ATOM 693 O O . GLN A 1 94 ? 3.602 -0.353 -14.923 1.00 88.88 94 GLN A O 1
ATOM 698 N N . ALA A 1 95 ? 1.592 -0.968 -14.133 1.00 89.31 95 ALA A N 1
ATOM 699 C CA . ALA A 1 95 ? 0.916 -1.025 -15.429 1.00 89.31 95 ALA A CA 1
ATOM 700 C C . ALA A 1 95 ? 0.772 0.355 -16.085 1.00 89.31 95 ALA A C 1
ATOM 702 O O . ALA A 1 95 ? 0.795 0.471 -17.310 1.00 89.31 95 ALA A O 1
ATOM 703 N N . SER A 1 96 ? 0.670 1.402 -15.267 1.00 86.00 96 SER A N 1
ATOM 704 C CA . SER A 1 96 ? 0.556 2.794 -15.708 1.00 86.00 96 SER A CA 1
ATOM 705 C C . SER A 1 96 ? 1.903 3.467 -15.984 1.00 86.00 96 SER A C 1
ATOM 707 O O . SER A 1 96 ? 1.928 4.630 -16.388 1.00 86.00 96 SER A O 1
ATOM 709 N N . ARG A 1 97 ? 3.032 2.771 -15.796 1.00 86.56 97 ARG A N 1
ATOM 710 C CA . ARG A 1 97 ? 4.372 3.302 -16.083 1.00 86.56 97 ARG A CA 1
ATOM 711 C C . ARG A 1 97 ? 4.814 3.001 -17.506 1.00 86.56 97 ARG A C 1
ATOM 713 O O . ARG A 1 97 ? 4.556 1.928 -18.051 1.00 86.56 97 ARG A O 1
ATOM 720 N N . LEU A 1 98 ? 5.548 3.952 -18.081 1.00 86.50 98 LEU A N 1
ATOM 721 C CA . LEU A 1 98 ? 6.197 3.774 -19.374 1.00 86.50 98 LEU A CA 1
ATOM 722 C C . LEU A 1 98 ? 7.116 2.535 -19.331 1.00 86.50 98 LEU A C 1
ATOM 724 O O . LEU A 1 98 ? 7.826 2.350 -18.335 1.00 86.50 98 LEU A O 1
ATOM 728 N N . PRO A 1 99 ? 7.135 1.691 -20.381 1.00 84.94 99 PRO A N 1
ATOM 729 C CA . PRO A 1 99 ? 8.059 0.569 -20.456 1.00 84.94 99 PRO A CA 1
ATOM 730 C C . PRO A 1 99 ? 9.505 1.033 -20.277 1.00 84.94 99 PRO A C 1
ATOM 732 O O . PRO A 1 99 ? 9.944 1.972 -20.940 1.00 84.94 99 PRO A O 1
ATOM 735 N N . ASN A 1 100 ? 10.248 0.359 -19.399 1.00 84.50 100 ASN A N 1
ATOM 736 C CA . ASN A 1 100 ? 11.654 0.675 -19.179 1.00 84.50 100 ASN A CA 1
ATOM 737 C C . ASN A 1 100 ? 12.454 0.397 -20.469 1.00 84.50 100 ASN A C 1
ATOM 739 O O . ASN A 1 100 ? 12.347 -0.721 -20.989 1.00 84.50 100 ASN A O 1
ATOM 743 N N . PRO A 1 101 ? 13.232 1.358 -21.005 1.00 89.56 101 PRO A N 1
ATOM 744 C CA . PRO A 1 101 ? 14.151 1.070 -22.097 1.00 89.56 101 PRO A CA 1
ATOM 745 C C . PRO A 1 101 ? 15.175 0.025 -21.661 1.00 89.56 101 PRO A C 1
ATOM 747 O O . PRO A 1 101 ? 15.663 0.036 -20.531 1.00 89.56 101 PRO A O 1
ATOM 750 N N . GLY A 1 102 ? 15.517 -0.872 -22.574 1.00 90.06 102 GLY A N 1
ATOM 751 C CA . GLY A 1 102 ? 16.616 -1.795 -22.374 1.00 90.06 102 GLY A CA 1
ATOM 752 C C . GLY A 1 102 ? 17.911 -1.240 -22.948 1.00 90.06 102 GLY A C 1
ATOM 753 O O . GLY A 1 102 ? 17.922 -0.576 -23.987 1.00 90.06 102 GLY A O 1
ATOM 754 N N . PHE A 1 103 ? 19.007 -1.538 -22.263 1.00 94.62 103 PHE A N 1
ATOM 755 C CA . PHE A 1 103 ? 20.363 -1.223 -22.686 1.00 94.62 103 PHE A CA 1
ATOM 756 C C . PHE A 1 103 ? 21.157 -2.522 -22.787 1.00 94.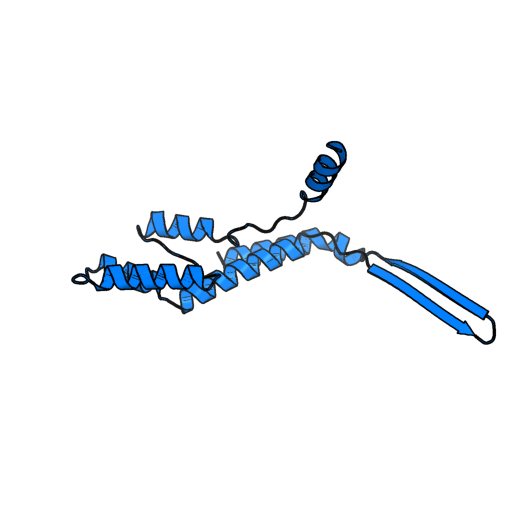62 103 PHE A C 1
ATOM 758 O O . PHE A 1 103 ? 21.093 -3.357 -21.884 1.00 94.62 103 PHE A O 1
ATOM 765 N N . SER A 1 104 ? 21.896 -2.697 -23.875 1.00 92.19 104 SER A N 1
ATOM 766 C CA . SER A 1 104 ? 22.773 -3.846 -24.081 1.00 92.19 104 SER A CA 1
ATOM 767 C C . SER A 1 104 ? 24.186 -3.380 -24.398 1.00 92.19 104 SER A C 1
ATOM 769 O O . SER A 1 104 ? 24.390 -2.415 -25.132 1.00 92.19 104 SER A O 1
ATOM 771 N N . PHE A 1 105 ? 25.165 -4.088 -23.845 1.00 96.00 105 PHE A N 1
A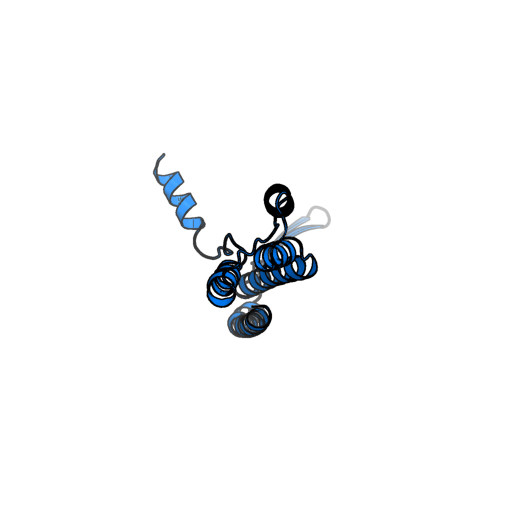TOM 772 C CA . PHE A 1 105 ? 26.579 -3.874 -24.113 1.00 96.00 105 PHE A CA 1
ATOM 773 C C . PHE A 1 105 ? 27.241 -5.233 -24.317 1.00 96.00 105 PHE A C 1
ATOM 775 O O . PHE A 1 105 ? 27.198 -6.083 -23.429 1.00 96.00 105 PHE A O 1
ATOM 782 N N . GLY A 1 106 ? 27.836 -5.432 -25.484 1.00 93.75 106 GLY A N 1
ATOM 783 C CA . GLY A 1 106 ? 28.560 -6.637 -25.854 1.00 93.75 106 GLY A CA 1
ATOM 784 C C . GLY A 1 106 ? 30.009 -6.300 -26.162 1.00 93.75 106 GLY A C 1
ATOM 785 O O . GLY A 1 106 ? 30.314 -5.245 -26.716 1.00 93.75 106 GLY A O 1
ATOM 786 N N . ARG A 1 107 ? 30.920 -7.201 -25.803 1.00 95.25 107 ARG A N 1
ATOM 787 C CA . ARG A 1 107 ? 32.308 -7.144 -26.255 1.00 95.25 107 ARG A CA 1
ATOM 788 C C . ARG A 1 107 ? 32.705 -8.520 -26.748 1.00 95.25 107 ARG A C 1
ATOM 790 O O . ARG A 1 107 ? 32.753 -9.462 -25.960 1.00 95.25 107 ARG A O 1
ATOM 797 N N . ILE A 1 108 ? 33.021 -8.618 -28.027 1.00 93.94 108 ILE A N 1
ATOM 798 C CA . ILE A 1 108 ? 33.439 -9.859 -28.668 1.00 93.94 108 ILE A CA 1
ATOM 799 C C . ILE A 1 108 ? 34.912 -9.699 -29.041 1.00 93.94 108 ILE A C 1
ATOM 801 O O . ILE A 1 108 ? 35.323 -8.654 -29.537 1.00 93.94 108 ILE A O 1
ATOM 805 N N . LYS A 1 109 ? 35.740 -10.707 -28.751 1.00 94.69 109 LYS A N 1
ATOM 806 C CA . LYS A 1 109 ? 37.152 -10.724 -29.152 1.00 94.69 109 LYS A CA 1
ATOM 807 C C . LYS A 1 109 ? 37.393 -11.908 -30.081 1.00 94.69 109 LYS A C 1
ATOM 809 O O . LYS A 1 109 ? 37.101 -13.040 -29.699 1.00 94.69 109 LYS A O 1
ATOM 814 N N . ARG A 1 110 ? 37.937 -11.661 -31.273 1.00 91.50 110 ARG A N 1
ATOM 815 C CA . ARG A 1 110 ? 38.289 -12.691 -32.260 1.00 91.50 110 ARG A CA 1
ATOM 816 C C . ARG A 1 110 ? 39.736 -12.486 -32.704 1.00 91.50 110 ARG A C 1
ATOM 818 O O . ARG A 1 110 ? 40.035 -11.568 -33.454 1.00 91.50 110 ARG A O 1
ATOM 825 N N . GLY A 1 111 ? 40.644 -13.334 -32.215 1.00 90.12 111 GLY A N 1
ATOM 826 C CA . GLY A 1 111 ? 42.084 -13.121 -32.405 1.00 90.12 111 GLY A CA 1
ATOM 827 C C . GLY A 1 111 ? 42.521 -11.798 -31.769 1.00 90.12 111 GLY A C 1
ATOM 828 O O . GLY A 1 111 ? 42.278 -11.584 -30.579 1.00 90.12 111 GLY A O 1
ATOM 829 N N . ASP A 1 112 ? 43.102 -10.907 -32.568 1.00 91.06 112 ASP A N 1
ATOM 830 C CA . ASP A 1 112 ? 43.483 -9.549 -32.151 1.00 91.06 112 ASP A CA 1
ATOM 831 C C . ASP A 1 112 ? 42.368 -8.508 -32.341 1.00 91.06 112 ASP A C 1
ATOM 833 O O . ASP A 1 112 ? 42.508 -7.359 -31.925 1.00 91.06 112 ASP A O 1
ATOM 837 N N . GLU A 1 113 ? 41.231 -8.903 -32.912 1.00 90.19 113 GLU A N 1
ATOM 838 C CA . GLU A 1 113 ? 40.108 -8.010 -33.172 1.00 90.19 113 GLU A CA 1
ATOM 839 C C . GLU A 1 113 ? 39.183 -7.917 -31.953 1.00 90.19 113 GLU A C 1
ATOM 841 O O . GLU A 1 113 ? 38.858 -8.924 -31.312 1.00 90.19 113 GLU A O 1
ATOM 846 N N . VAL A 1 114 ? 38.760 -6.696 -31.621 1.00 92.94 114 VAL A N 1
A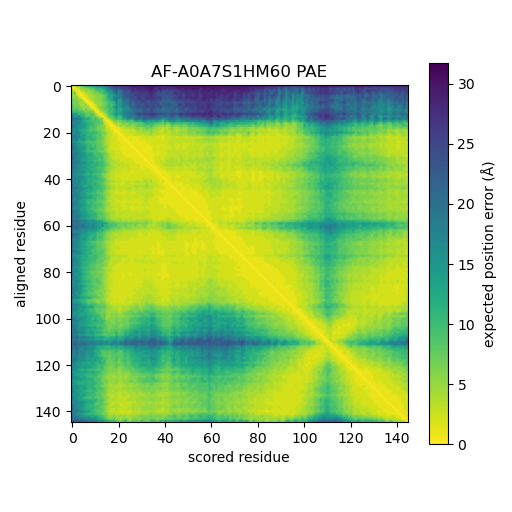TOM 847 C CA . VAL A 1 114 ? 37.799 -6.420 -30.548 1.00 92.94 114 VAL A CA 1
ATOM 848 C C . VAL A 1 114 ? 36.611 -5.679 -31.137 1.00 92.94 114 VAL A C 1
ATOM 850 O O . VAL A 1 114 ? 36.740 -4.549 -31.599 1.00 92.94 114 VAL A O 1
ATOM 853 N N . GLU A 1 115 ? 35.446 -6.300 -31.042 1.00 92.31 115 GLU A N 1
ATOM 854 C CA . GLU A 1 115 ? 34.163 -5.730 -31.416 1.00 92.31 115 GLU A CA 1
ATOM 855 C C . GLU A 1 115 ? 33.400 -5.301 -30.159 1.00 92.31 115 GLU A C 1
ATOM 857 O O . GLU A 1 115 ? 33.398 -5.991 -29.135 1.00 92.31 115 GLU A O 1
ATOM 862 N N . LEU A 1 116 ? 32.780 -4.125 -30.228 1.00 94.88 116 LEU A N 1
ATOM 863 C CA . LEU A 1 116 ? 31.990 -3.532 -29.156 1.00 94.88 116 LEU A CA 1
ATOM 864 C C . LEU A 1 116 ? 30.582 -3.258 -29.676 1.00 94.88 116 LEU A C 1
ATOM 866 O O . LEU A 1 116 ? 30.388 -2.378 -30.510 1.00 94.88 116 LEU A O 1
ATOM 870 N N . GLU A 1 117 ? 29.600 -3.956 -29.125 1.00 94.38 117 GLU A N 1
ATOM 871 C CA . GLU A 1 117 ? 28.188 -3.757 -29.428 1.00 94.38 117 GLU A CA 1
ATOM 872 C C . GLU A 1 117 ? 27.532 -2.923 -28.329 1.00 94.38 117 GLU A C 1
ATOM 874 O O . GLU A 1 117 ? 27.759 -3.142 -27.136 1.00 94.38 117 GLU A O 1
ATOM 879 N N . ARG A 1 118 ? 26.705 -1.947 -28.714 1.00 95.94 118 ARG A N 1
ATOM 880 C CA . ARG A 1 118 ? 25.933 -1.110 -27.786 1.00 95.94 118 ARG A CA 1
ATOM 881 C C . ARG A 1 118 ? 24.545 -0.906 -28.359 1.00 95.94 118 ARG A C 1
ATOM 883 O O . ARG A 1 118 ? 24.420 -0.433 -29.484 1.00 95.94 118 ARG A O 1
ATOM 890 N N . GLY A 1 119 ? 23.516 -1.249 -27.597 1.00 94.06 119 GLY A N 1
ATOM 891 C CA . GLY A 1 119 ? 22.134 -1.183 -28.051 1.00 94.06 119 GLY A CA 1
ATOM 892 C C . GLY A 1 119 ? 21.233 -0.478 -27.050 1.00 94.06 119 GLY A C 1
ATOM 893 O O . GLY A 1 119 ? 21.377 -0.643 -25.841 1.00 94.06 119 GLY A O 1
ATOM 894 N N . TYR A 1 120 ? 20.269 0.271 -27.581 1.00 94.62 120 TYR A N 1
ATOM 895 C CA . TYR A 1 120 ? 19.114 0.778 -26.849 1.00 94.62 120 TYR A CA 1
ATOM 896 C C . TYR A 1 120 ? 17.864 0.215 -27.512 1.00 94.62 120 TYR A C 1
ATOM 898 O O . TYR A 1 120 ? 17.721 0.307 -28.731 1.00 94.62 120 TYR A O 1
ATOM 906 N N . HIS A 1 121 ? 16.965 -0.375 -26.732 1.00 91.19 121 HIS A N 1
ATOM 907 C CA . HIS A 1 121 ? 15.739 -0.957 -27.264 1.00 91.19 121 HIS A CA 1
ATOM 908 C C . HIS A 1 121 ? 14.519 -0.557 -26.443 1.00 91.19 121 HIS A C 1
ATOM 910 O O . HIS A 1 121 ? 14.568 -0.416 -25.222 1.00 91.19 121 HIS A O 1
ATOM 916 N N . LEU A 1 122 ? 13.401 -0.385 -27.143 1.00 91.81 122 LEU A N 1
ATOM 917 C CA . LEU A 1 122 ? 12.102 -0.049 -26.575 1.00 91.81 122 LEU A CA 1
ATOM 918 C C . LEU A 1 122 ? 11.092 -1.103 -27.011 1.00 91.81 122 LEU A C 1
ATOM 920 O O . LEU A 1 122 ? 11.023 -1.471 -28.183 1.00 91.81 122 LEU A O 1
ATOM 924 N N . ASN A 1 123 ? 10.278 -1.575 -26.070 1.00 90.88 123 ASN A N 1
ATOM 925 C CA . ASN A 1 123 ? 9.209 -2.512 -26.383 1.00 90.88 123 ASN A CA 1
ATOM 926 C C . ASN A 1 123 ? 7.985 -1.750 -26.925 1.00 90.88 123 ASN A C 1
ATOM 928 O O . ASN A 1 123 ? 7.122 -1.318 -26.158 1.00 90.88 123 ASN A O 1
ATOM 932 N N . LEU A 1 124 ? 7.922 -1.584 -28.250 1.00 92.25 124 LEU A N 1
ATOM 933 C CA . LEU A 1 124 ? 6.829 -0.879 -28.934 1.00 92.25 124 LEU A CA 1
ATOM 934 C C . LEU A 1 124 ? 5.467 -1.544 -28.717 1.00 92.25 124 LEU A C 1
ATOM 936 O O . LEU A 1 124 ? 4.480 -0.851 -28.492 1.00 92.25 124 LEU A O 1
ATOM 940 N N . ALA A 1 125 ? 5.407 -2.877 -28.729 1.00 93.19 125 ALA A N 1
ATOM 941 C CA . ALA A 1 125 ? 4.158 -3.599 -28.503 1.00 93.19 125 ALA A CA 1
ATOM 942 C C . ALA A 1 125 ? 3.580 -3.290 -27.112 1.00 93.19 125 ALA A C 1
ATOM 944 O O . ALA A 1 125 ? 2.401 -2.966 -26.986 1.00 93.19 125 ALA A O 1
ATOM 945 N N . ARG A 1 126 ? 4.424 -3.306 -26.071 1.00 89.94 126 ARG A N 1
ATOM 946 C CA . ARG A 1 126 ? 4.024 -2.944 -24.705 1.00 89.94 126 ARG A CA 1
ATOM 947 C C . ARG A 1 126 ? 3.633 -1.472 -24.593 1.00 89.94 126 ARG A C 1
ATOM 949 O O . ARG A 1 126 ? 2.693 -1.163 -23.871 1.00 89.94 126 ARG A O 1
ATOM 956 N N . LEU A 1 127 ? 4.328 -0.583 -25.302 1.00 90.94 127 LEU A N 1
ATOM 957 C CA . LEU A 1 127 ? 4.003 0.842 -25.326 1.00 90.94 127 LEU A CA 1
ATOM 958 C C . LEU A 1 127 ? 2.607 1.091 -25.917 1.00 90.94 127 LEU A C 1
ATOM 960 O O . LEU A 1 127 ? 1.813 1.814 -25.325 1.00 90.94 127 LEU A O 1
ATOM 964 N N . LEU A 1 128 ? 2.287 0.446 -27.042 1.00 94.19 128 LEU A N 1
ATOM 965 C CA . LEU A 1 128 ? 0.975 0.550 -27.689 1.00 94.19 128 LEU A CA 1
ATOM 966 C C . LEU A 1 128 ? -0.140 -0.116 -26.871 1.00 94.19 128 LEU A C 1
ATOM 968 O O . LEU A 1 128 ? -1.263 0.381 -26.844 1.00 94.19 128 LEU A O 1
ATOM 972 N N . ALA A 1 129 ? 0.162 -1.223 -26.187 1.00 93.50 129 ALA A N 1
ATOM 973 C CA . ALA A 1 129 ? -0.798 -1.946 -25.351 1.00 93.50 129 ALA A CA 1
ATOM 974 C C . ALA A 1 129 ? -1.008 -1.321 -23.957 1.00 93.50 129 ALA A C 1
ATOM 976 O O . ALA A 1 129 ? -1.946 -1.693 -23.255 1.00 93.50 129 ALA A O 1
ATOM 977 N N . MET A 1 130 ? -0.169 -0.368 -23.548 1.00 92.50 130 MET A N 1
ATOM 978 C CA . MET A 1 130 ? -0.210 0.283 -22.235 1.00 92.50 130 MET A CA 1
ATOM 979 C C . MET A 1 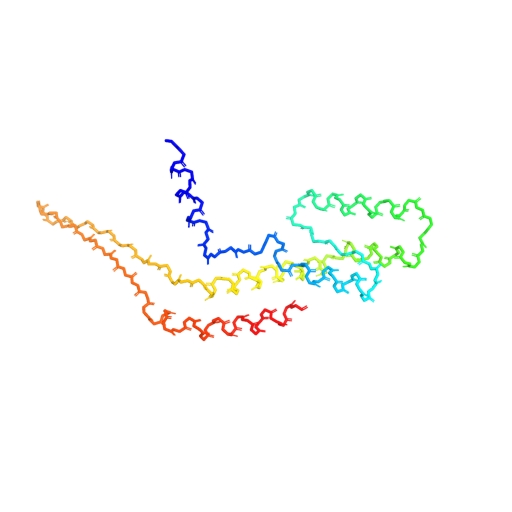130 ? -1.605 0.770 -21.788 1.00 92.50 130 MET A C 1
ATOM 981 O O . MET A 1 130 ? -2.000 0.425 -20.672 1.00 92.50 130 MET A O 1
ATOM 985 N N . PRO A 1 131 ? -2.399 1.508 -22.598 1.00 92.25 131 PRO A N 1
ATOM 986 C CA . PRO A 1 131 ? -3.730 1.948 -22.171 1.00 92.25 131 PRO A CA 1
ATOM 987 C C . PRO A 1 131 ? -4.688 0.781 -21.896 1.00 92.25 131 PRO A C 1
ATOM 989 O O . PRO A 1 131 ? -5.520 0.879 -20.998 1.00 92.25 131 PRO A O 1
ATOM 992 N N . LEU A 1 132 ? -4.558 -0.330 -22.625 1.00 94.31 132 LEU A N 1
ATOM 993 C CA . LEU A 1 132 ? -5.380 -1.522 -22.414 1.00 94.31 132 LEU A CA 1
ATOM 994 C C . LEU A 1 132 ? -4.992 -2.234 -21.113 1.00 94.31 132 LEU A C 1
ATOM 996 O O . LEU A 1 132 ? -5.864 -2.581 -20.320 1.00 94.31 132 LEU A O 1
ATOM 1000 N N . VAL A 1 133 ? -3.689 -2.415 -20.876 1.00 92.31 133 VAL A N 1
ATOM 1001 C CA . VAL A 1 133 ? -3.174 -3.042 -19.647 1.00 92.31 133 VAL A CA 1
ATOM 1002 C C . VAL A 1 133 ? -3.582 -2.225 -18.423 1.00 92.31 133 VAL A C 1
ATOM 1004 O O . VAL A 1 133 ? -4.081 -2.786 -17.451 1.00 92.31 133 VAL A O 1
ATOM 1007 N N . ARG A 1 134 ? -3.472 -0.894 -18.500 1.00 92.56 134 ARG A N 1
ATOM 1008 C CA . ARG A 1 134 ? -3.924 0.008 -17.438 1.00 92.56 134 ARG A CA 1
ATOM 1009 C C . ARG A 1 134 ? -5.406 -0.189 -17.105 1.00 92.56 134 ARG A C 1
ATOM 1011 O O . ARG A 1 134 ? -5.733 -0.335 -15.936 1.00 92.56 134 ARG A O 1
ATOM 1018 N N . GLN A 1 135 ? -6.294 -0.245 -18.099 1.00 93.69 135 GLN A N 1
ATOM 1019 C CA . GLN A 1 135 ? -7.732 -0.447 -17.856 1.00 93.69 135 GLN A CA 1
ATOM 1020 C C . GLN A 1 135 ? -8.042 -1.788 -17.175 1.00 93.69 135 GLN A C 1
ATOM 1022 O O . GLN A 1 135 ? -8.984 -1.880 -16.388 1.00 93.69 135 GLN A O 1
ATOM 1027 N N . VAL A 1 136 ? -7.276 -2.837 -17.484 1.00 94.50 136 VAL A N 1
ATOM 1028 C CA . VAL A 1 136 ? -7.436 -4.145 -16.836 1.00 94.50 136 VAL A CA 1
ATOM 1029 C C . VAL A 1 136 ? -7.040 -4.064 -15.362 1.00 94.50 136 VAL A C 1
ATOM 1031 O O . VAL A 1 136 ? -7.808 -4.525 -14.516 1.00 94.50 136 VAL A O 1
ATOM 1034 N N . GLU A 1 137 ? -5.904 -3.438 -15.044 1.00 93.44 137 GLU A N 1
ATOM 1035 C CA . GLU A 1 137 ? -5.478 -3.278 -13.649 1.00 93.44 137 GLU A CA 1
ATOM 1036 C C . GLU A 1 137 ? -6.365 -2.300 -12.868 1.00 93.44 137 GLU A C 1
ATOM 1038 O O . GLU A 1 137 ? -6.645 -2.540 -11.699 1.00 93.44 137 GLU A O 1
ATOM 1043 N N . GLU A 1 138 ? -6.908 -1.254 -13.502 1.00 92.69 138 GLU A N 1
ATOM 1044 C CA . GLU A 1 138 ? -7.881 -0.352 -12.861 1.00 92.69 138 GLU A CA 1
ATOM 1045 C C . GLU A 1 138 ? -9.131 -1.117 -12.405 1.00 92.69 138 GLU A C 1
ATOM 1047 O O . GLU A 1 138 ? -9.616 -0.915 -11.291 1.00 92.69 138 GLU A O 1
ATOM 1052 N N . ARG A 1 139 ? -9.635 -2.038 -13.238 1.00 93.38 139 ARG A N 1
ATOM 1053 C CA . ARG A 1 139 ? -10.780 -2.892 -12.887 1.00 93.38 139 ARG A CA 1
ATOM 1054 C C . ARG A 1 139 ? -10.443 -3.874 -11.774 1.00 93.38 139 ARG A C 1
ATOM 1056 O O . ARG A 1 139 ? -11.269 -4.071 -10.891 1.00 93.38 139 ARG A O 1
ATOM 1063 N N . ARG A 1 140 ? -9.258 -4.490 -11.808 1.00 90.19 140 ARG A N 1
ATOM 1064 C CA . ARG A 1 140 ? -8.805 -5.406 -10.748 1.00 90.19 140 ARG A CA 1
ATOM 1065 C C . ARG A 1 140 ? -8.662 -4.684 -9.418 1.00 90.19 140 ARG A C 1
ATOM 1067 O O . ARG A 1 140 ? -9.211 -5.140 -8.425 1.00 90.19 140 ARG A O 1
ATOM 1074 N N . TYR A 1 141 ? -8.017 -3.523 -9.421 1.00 91.31 141 TYR A N 1
ATOM 1075 C CA . TYR A 1 141 ? -7.847 -2.705 -8.228 1.00 91.31 141 TYR A CA 1
ATOM 1076 C C . TYR A 1 141 ? -9.190 -2.245 -7.641 1.00 91.31 141 TYR A C 1
ATOM 1078 O O . TYR A 1 141 ? -9.365 -2.251 -6.425 1.00 91.31 141 TYR A O 1
ATOM 1086 N N . ALA A 1 142 ? -10.175 -1.930 -8.489 1.00 89.88 142 ALA A N 1
ATOM 1087 C CA . ALA A 1 142 ? -11.528 -1.603 -8.043 1.00 89.88 142 ALA A CA 1
ATOM 1088 C C . ALA A 1 142 ? -12.265 -2.768 -7.350 1.00 89.88 142 ALA A C 1
ATOM 1090 O O . ALA A 1 142 ? -13.200 -2.502 -6.606 1.00 89.88 142 ALA A O 1
ATOM 1091 N N . LEU A 1 143 ? -11.871 -4.029 -7.574 1.00 87.94 143 LEU A N 1
ATOM 1092 C CA . LEU A 1 143 ? -12.430 -5.193 -6.868 1.00 87.94 143 LEU A CA 1
ATOM 1093 C C . LEU A 1 143 ? -11.782 -5.423 -5.494 1.00 87.94 143 LEU A C 1
ATOM 1095 O O . LEU A 1 143 ? -12.372 -6.094 -4.650 1.00 87.94 143 LEU A O 1
ATOM 1099 N N . THR A 1 144 ? -10.571 -4.901 -5.283 1.00 83.19 144 THR A N 1
ATOM 1100 C CA . THR A 1 144 ? -9.823 -5.018 -4.019 1.00 83.19 144 THR A CA 1
ATOM 1101 C C . THR A 1 144 ? -10.178 -3.906 -3.023 1.00 83.19 144 THR A C 1
ATOM 1103 O O . THR A 1 144 ? -9.880 -4.029 -1.836 1.00 83.19 144 THR A O 1
ATOM 1106 N N . ARG A 1 145 ? -10.801 -2.821 -3.499 1.00 74.56 145 ARG A N 1
ATOM 1107 C CA . ARG A 1 145 ? -11.245 -1.665 -2.708 1.00 74.56 145 ARG A CA 1
ATOM 1108 C C . ARG A 1 145 ? -12.679 -1.837 -2.213 1.00 74.56 145 ARG A C 1
ATOM 1110 O O . ARG A 1 145 ? -12.921 -1.468 -1.044 1.00 74.56 145 ARG A O 1
#

Sequence (145 aa):
LPGAVISVLMLAGCASISPDGGFGPVQQTASERLGKEVRWARTAGDQDRIDARVTELLAKPLTVDDAVQVALLNNKGLQARFFELGIGEAELVQASRLPNPGFSFGRIKRGDEVELERGYHLNLARLLAMPLVRQVEERRYALTR

Organism: Hemiselmis andersenii (NCBI:txid464988)

Foldseek 3Di:
DVVVVVVVVVVVPDFDQPPQLPCVVVQVCCCVPVVEGAFACPDPVSLVVLVVLLVVQVVDPHDPSSVVNNCRSPPVVNNVLSVVLSVLSVQLSVLQDAFDKDWDWDWDDDPPDIDIDIDIDHDVVSRVCSVVSNVVSVVVSVVSD

Radius of gyration: 24.25 Å; Cα contacts (8 Å, |Δi|>4): 118; chains: 1; bounding box: 64×40×65 Å

Solvent-accessible surface area (backbone atoms only — not comparable to full-atom values): 8605 Å² total; per-residue (Å²): 123,72,68,62,58,57,55,57,59,62,72,67,72,87,81,79,78,62,96,63,37,74,41,62,66,57,38,51,50,36,36,76,75,67,72,38,74,64,71,76,66,84,46,71,72,43,42,52,52,44,54,52,51,43,51,60,54,65,74,46,90,78,46,75,71,51,49,52,44,41,48,57,52,68,34,63,69,59,47,51,50,54,50,51,31,29,49,35,47,51,51,32,54,57,42,65,46,81,76,75,70,46,77,47,78,47,77,48,73,59,88,94,44,75,48,78,47,77,48,77,48,71,64,60,68,58,56,71,43,31,70,59,51,27,56,55,34,51,55,55,37,61,73,61,108

Nearest PDB structures (foldseek):
  5knb-assembly1_G  TM=1.803E-01  e=1.137E+00  Enterococcus hirae ATCC 9790
  4uce-assembly1_A  TM=2.437E-01  e=5.898E+00  Human respiratory syncytial virus A2
  4uca-assembly1_A  TM=2.079E-01  e=4.396E+00  Human respiratory syncytial virus A2
  4uca-assembly2_B  TM=2.475E-01  e=6.255E+00  Human respiratory syncytial virus A2
  4ucb-assembly2_A  TM=2.077E-01  e=5.244E+00  Human respiratory syncytial virus A2

Mean predicted aligned error: 7.85 Å

Secondary structure (DSSP, 8-state):
-HHHHHHHHHTS-S-PPPTTTT-HHHHHHHHHHHS-------SHHHHHHHHHHHHHHHTSPPPHHHHHHHHHHH-HHHHHHHHHHHHHHHHHHHHTSPPPPEEEEEEEEETTEEEEEEEEE--HHHHHHHHHHHHHHHHHHHHH-